Protein AF-A0A843ABB5-F1 (afdb_monomer_lite)

Structure (mmCIF, N/CA/C/O backbone):
data_AF-A0A843ABB5-F1
#
_entry.id   AF-A0A843ABB5-F1
#
loop_
_atom_site.group_PDB
_atom_site.id
_atom_site.type_symbol
_atom_site.label_atom_id
_atom_site.label_alt_id
_atom_site.label_comp_id
_atom_site.label_asym_id
_atom_site.label_entity_id
_atom_site.label_seq_id
_atom_site.pdbx_PDB_ins_code
_atom_site.Cartn_x
_atom_site.Cartn_y
_atom_site.Cartn_z
_atom_site.occupancy
_atom_site.B_iso_or_equiv
_atom_site.auth_seq_id
_atom_site.auth_comp_id
_atom_site.auth_asym_id
_atom_site.auth_atom_id
_atom_site.pdbx_PDB_model_num
ATOM 1 N N . MET A 1 1 ? -24.930 26.893 58.783 1.00 51.19 1 MET A N 1
ATOM 2 C CA . MET A 1 1 ? -24.476 25.509 58.488 1.00 51.19 1 MET A CA 1
ATOM 3 C C . MET A 1 1 ? -24.695 25.062 57.029 1.00 51.19 1 MET A C 1
ATOM 5 O O . MET A 1 1 ? -24.380 23.916 56.728 1.00 51.19 1 MET A O 1
ATOM 9 N N . ASN A 1 2 ? -25.171 25.926 56.113 1.00 59.84 2 ASN A N 1
ATOM 10 C CA . ASN A 1 2 ? -25.577 25.517 54.754 1.00 59.84 2 ASN A CA 1
ATOM 11 C C . ASN A 1 2 ? -24.555 25.822 53.640 1.00 59.84 2 ASN A C 1
ATOM 13 O O . ASN A 1 2 ? -24.480 25.056 52.684 1.00 59.84 2 ASN A O 1
ATOM 17 N N . GLU A 1 3 ? -23.703 26.841 53.787 1.00 58.22 3 GLU A N 1
ATOM 18 C CA . GLU A 1 3 ? -22.743 27.240 52.735 1.00 58.22 3 GLU A CA 1
ATOM 19 C C . GLU A 1 3 ? -21.673 26.173 52.438 1.00 58.22 3 GLU A C 1
ATOM 21 O O . GLU A 1 3 ? -21.295 25.957 51.288 1.00 58.22 3 GLU A O 1
ATOM 26 N N . ASN A 1 4 ? -21.225 25.425 53.455 1.00 62.81 4 ASN A N 1
ATOM 27 C CA . ASN A 1 4 ? -20.245 24.347 53.265 1.00 62.81 4 ASN A CA 1
ATOM 28 C C . ASN A 1 4 ? -20.822 23.130 52.529 1.00 62.81 4 ASN A C 1
ATOM 30 O O . ASN A 1 4 ? -20.086 22.454 51.814 1.00 62.81 4 ASN A O 1
ATOM 34 N N . LYS A 1 5 ? -22.126 22.854 52.667 1.00 66.56 5 LYS A N 1
ATOM 35 C CA . LYS A 1 5 ? -22.789 21.777 51.916 1.00 66.56 5 LYS A CA 1
ATOM 36 C C . LYS A 1 5 ? -22.960 22.160 50.450 1.00 66.56 5 LYS A C 1
ATOM 38 O O . LYS A 1 5 ? -22.658 21.344 49.587 1.00 66.56 5 LYS A O 1
ATOM 43 N N . GLU A 1 6 ? -23.364 23.397 50.164 1.00 70.44 6 GLU A N 1
ATOM 44 C CA . GLU A 1 6 ? -23.490 23.885 48.784 1.00 70.44 6 GLU A CA 1
ATOM 45 C C . GLU A 1 6 ? -22.147 23.901 48.045 1.00 70.44 6 GLU A C 1
ATOM 47 O O . GLU A 1 6 ? -22.075 23.463 46.896 1.00 70.44 6 GLU A O 1
ATOM 52 N N . ASN A 1 7 ? -21.064 24.318 48.710 1.00 73.62 7 ASN A N 1
ATOM 53 C CA . ASN A 1 7 ? -19.720 24.258 48.131 1.00 73.62 7 ASN A CA 1
ATOM 54 C C . ASN A 1 7 ? -19.248 22.820 47.873 1.00 73.62 7 ASN A C 1
ATOM 56 O O . ASN A 1 7 ? -18.610 22.554 46.853 1.00 73.62 7 ASN A O 1
ATOM 60 N N . TYR A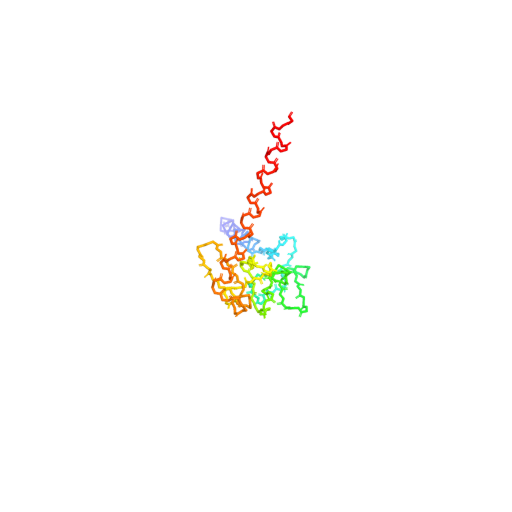 1 8 ? -19.581 21.877 48.759 1.00 72.44 8 TYR A N 1
ATOM 61 C CA . TYR A 1 8 ? -19.223 20.469 48.577 1.00 72.44 8 TYR A CA 1
ATOM 62 C C . TYR A 1 8 ? -19.976 19.840 47.396 1.00 72.44 8 TYR A C 1
ATOM 64 O O . TYR A 1 8 ? -19.367 19.157 46.575 1.00 72.44 8 TYR A O 1
ATOM 72 N N . VAL A 1 9 ? -21.274 20.131 47.258 1.00 77.75 9 VAL A N 1
ATOM 73 C CA . VAL A 1 9 ? -22.106 19.654 46.140 1.00 77.75 9 VAL A CA 1
ATOM 74 C C . VAL A 1 9 ? -21.633 20.231 44.804 1.00 77.75 9 VAL A C 1
ATOM 76 O O . VAL A 1 9 ? -21.493 19.473 43.849 1.00 77.75 9 VAL A O 1
ATOM 79 N N . LYS A 1 10 ? -21.297 21.529 44.738 1.00 77.88 10 LYS A N 1
ATOM 80 C CA . LYS A 1 10 ? -20.726 22.152 43.525 1.00 77.88 10 LYS A CA 1
ATOM 81 C C . LYS A 1 10 ? -19.381 21.541 43.123 1.00 77.88 10 LYS A C 1
ATOM 83 O O . LYS A 1 10 ? -19.100 21.373 41.941 1.00 77.88 10 LYS A O 1
ATOM 88 N N . LYS A 1 11 ? -18.543 21.187 44.100 1.00 79.62 11 LYS A N 1
ATOM 89 C CA . LYS A 1 11 ? -17.265 20.511 43.837 1.00 79.62 11 LYS A CA 1
ATOM 90 C C . LYS A 1 11 ? -17.473 19.081 43.330 1.00 79.62 11 LYS A C 1
ATOM 92 O 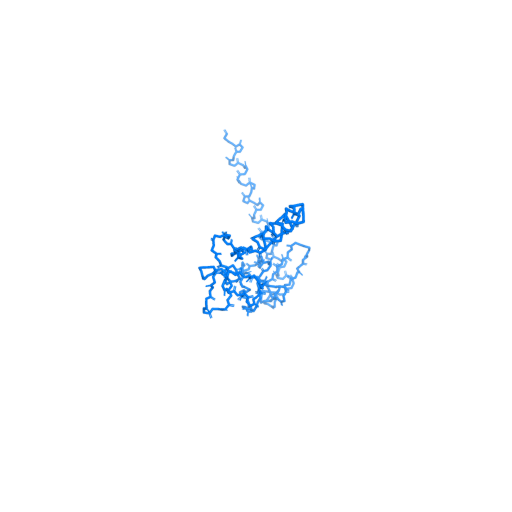O . LYS A 1 11 ? -16.770 18.651 42.423 1.00 79.62 11 LYS A O 1
ATOM 97 N N . LEU A 1 12 ? -18.446 18.360 43.889 1.00 75.19 12 LEU A N 1
ATOM 98 C CA . LEU A 1 12 ? -18.824 17.019 43.439 1.00 75.19 12 LEU A CA 1
ATOM 99 C C . LEU A 1 12 ? -19.439 17.019 42.039 1.00 75.19 12 LEU A C 1
ATOM 101 O O . LEU A 1 12 ? -19.097 16.135 41.264 1.00 75.19 12 LEU A O 1
ATOM 105 N N . SER A 1 13 ? -20.286 17.995 41.689 1.00 76.25 13 SER A N 1
ATOM 106 C CA . SER A 1 13 ? -20.866 18.075 40.341 1.00 76.25 13 SER A CA 1
ATOM 107 C C . SER A 1 13 ? -19.786 18.271 39.282 1.00 76.25 13 SER A C 1
ATOM 109 O O . SER A 1 13 ? -19.780 17.547 38.301 1.00 76.25 13 SER A O 1
ATOM 111 N N . PHE A 1 14 ? -18.807 19.146 39.536 1.00 72.00 14 PHE A N 1
ATOM 112 C CA . PHE A 1 14 ? -17.692 19.378 38.613 1.00 72.00 14 PHE A CA 1
ATOM 113 C C . PHE A 1 14 ? -16.824 18.123 38.412 1.00 72.00 14 PHE A C 1
ATOM 115 O O . PHE A 1 14 ? -16.445 17.794 37.295 1.00 72.00 14 PHE A O 1
ATOM 122 N N . ILE A 1 15 ? -16.556 17.373 39.488 1.00 73.88 15 ILE A N 1
ATOM 123 C CA . ILE A 1 15 ? -15.823 16.098 39.412 1.00 73.88 15 ILE A CA 1
ATOM 124 C C . ILE A 1 15 ? -16.640 15.038 38.661 1.00 73.88 15 ILE A C 1
ATOM 126 O O . ILE A 1 15 ? -16.076 14.254 37.904 1.00 73.88 15 ILE A O 1
ATOM 130 N N . ILE A 1 16 ? -17.959 14.992 38.862 1.00 74.75 16 ILE A N 1
ATOM 131 C CA . ILE A 1 16 ? -18.847 14.066 38.152 1.00 74.75 16 ILE A CA 1
ATOM 132 C C . ILE A 1 16 ? -18.912 14.428 36.666 1.00 74.75 16 ILE A C 1
ATOM 134 O O . ILE A 1 16 ? -18.824 13.524 35.844 1.00 74.75 16 ILE A O 1
ATOM 138 N N . ASP A 1 17 ? -18.982 15.712 36.318 1.00 71.75 17 ASP A N 1
ATOM 139 C CA . ASP A 1 17 ? -18.947 16.186 34.933 1.00 71.75 17 ASP A CA 1
ATOM 140 C C . ASP A 1 17 ? -17.614 15.825 34.262 1.00 71.75 17 ASP A C 1
ATOM 142 O O . ASP A 1 17 ? -17.618 15.297 33.151 1.00 71.75 17 ASP A O 1
ATOM 146 N N . ASP A 1 18 ? -16.485 15.983 34.962 1.00 65.38 18 ASP A N 1
ATOM 147 C CA . ASP A 1 18 ? -15.173 15.529 34.489 1.00 65.38 18 ASP A CA 1
ATOM 148 C C . ASP A 1 18 ? -15.116 14.000 34.336 1.00 65.38 18 ASP A C 1
ATOM 150 O O . ASP A 1 18 ? -14.581 13.500 33.350 1.00 65.38 18 ASP A O 1
ATOM 154 N N . ILE A 1 19 ? -15.671 13.215 35.265 1.00 66.06 19 ILE A N 1
ATOM 155 C CA . ILE A 1 19 ? -15.700 11.743 35.173 1.00 66.06 19 ILE A CA 1
ATOM 156 C C . ILE A 1 19 ? -16.611 11.278 34.028 1.00 66.06 19 ILE A C 1
ATOM 158 O O . ILE A 1 19 ? -16.252 10.353 33.299 1.00 66.06 19 ILE A O 1
ATOM 162 N N . LEU A 1 20 ? -17.763 11.923 33.833 1.00 65.00 20 LEU A N 1
ATOM 163 C CA . LEU A 1 20 ? -18.695 11.645 32.740 1.00 65.00 20 LEU A CA 1
ATOM 164 C C . LEU A 1 20 ? -18.108 12.064 31.387 1.00 65.00 20 LEU A C 1
ATOM 166 O O . LEU A 1 20 ? -18.253 11.326 30.414 1.00 65.00 20 LEU A O 1
ATOM 170 N N . ALA A 1 21 ? -17.370 13.174 31.332 1.00 61.34 21 ALA A N 1
ATOM 171 C CA . ALA A 1 21 ? -16.619 13.599 30.154 1.00 61.34 21 ALA A CA 1
ATOM 172 C C . ALA A 1 21 ? -15.415 12.688 29.863 1.00 61.34 21 ALA A C 1
ATOM 174 O O . ALA A 1 21 ? -15.076 12.479 28.701 1.00 61.34 21 ALA A O 1
ATOM 175 N N . ASN A 1 22 ? -14.793 12.101 30.893 1.00 55.41 22 ASN A N 1
ATOM 176 C CA . ASN A 1 22 ? -13.703 11.129 30.760 1.00 55.41 22 ASN A CA 1
ATOM 177 C C . ASN A 1 22 ? -14.186 9.700 30.469 1.00 55.41 22 ASN A C 1
ATOM 179 O O . ASN A 1 22 ? -13.381 8.850 30.078 1.00 55.41 22 ASN A O 1
ATOM 183 N N . ASN A 1 23 ? -15.494 9.442 30.544 1.00 55.12 23 ASN A N 1
ATOM 184 C CA . ASN A 1 23 ? -16.129 8.235 30.019 1.00 55.12 23 ASN A CA 1
ATOM 185 C C . ASN A 1 23 ? -16.340 8.356 28.499 1.00 55.12 23 ASN A C 1
ATOM 187 O O . A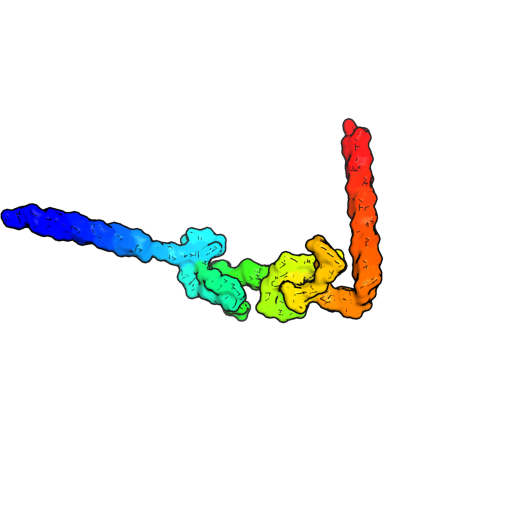SN A 1 23 ? -17.408 8.064 27.961 1.00 55.12 23 ASN A O 1
ATOM 191 N N . ILE A 1 24 ? -15.300 8.834 27.803 1.00 62.31 24 ILE A N 1
ATOM 192 C CA . ILE A 1 24 ? -15.257 8.952 26.350 1.00 62.31 24 ILE A CA 1
ATOM 193 C C . ILE A 1 24 ? -15.473 7.547 25.818 1.00 62.31 24 ILE A C 1
ATOM 195 O O . ILE A 1 24 ? -14.563 6.718 25.881 1.00 62.31 24 ILE A O 1
ATOM 199 N N . GLU A 1 25 ? -16.670 7.275 25.297 1.00 63.66 25 GLU A N 1
ATOM 200 C CA . GLU A 1 25 ? -16.915 6.085 24.501 1.00 63.66 25 GLU A CA 1
ATOM 201 C C . GLU A 1 25 ? -15.790 5.995 23.482 1.00 63.66 25 GLU A C 1
ATOM 203 O O . GLU A 1 25 ? -15.643 6.816 22.574 1.00 63.66 25 GLU A O 1
ATOM 208 N N . LYS A 1 26 ? -14.928 5.013 23.691 1.00 81.50 26 LYS A N 1
ATOM 209 C CA . LYS A 1 26 ? -13.727 4.805 22.913 1.00 81.50 26 LYS A CA 1
ATOM 210 C C . LYS A 1 26 ? -14.165 4.242 21.561 1.00 81.50 26 LYS A C 1
ATOM 212 O O . LYS A 1 26 ? -14.161 3.035 21.342 1.00 81.50 26 LYS A O 1
ATOM 217 N N . LYS A 1 27 ? -14.625 5.115 20.663 1.00 93.19 27 LYS A N 1
ATOM 218 C CA . LYS A 1 27 ? -15.179 4.722 19.362 1.00 93.19 27 LYS A CA 1
ATOM 219 C C . LYS A 1 27 ? -14.083 4.215 18.427 1.00 93.19 27 LYS A C 1
ATOM 221 O O . LYS A 1 27 ? -12.909 4.550 18.559 1.00 93.19 27 LYS A O 1
ATOM 226 N N . CYS A 1 28 ? -14.494 3.374 17.487 1.00 95.88 28 CYS A N 1
ATOM 227 C CA . CYS A 1 28 ? -13.663 2.819 16.429 1.00 95.88 28 CYS A CA 1
ATOM 228 C C . CYS A 1 28 ? -13.009 3.932 15.606 1.00 95.88 28 CYS A C 1
ATOM 230 O O . CYS A 1 28 ? -13.714 4.758 15.030 1.00 95.88 28 CYS A O 1
ATOM 232 N N . GLU A 1 29 ? -11.687 3.881 15.454 1.00 96.38 29 GLU A N 1
ATOM 233 C CA . GLU A 1 29 ? -10.922 4.868 14.676 1.00 96.38 29 GLU A CA 1
ATOM 234 C C . GLU A 1 29 ? -11.171 4.807 13.156 1.00 96.38 29 GLU A C 1
ATOM 236 O O . GLU A 1 29 ? -10.712 5.678 12.425 1.00 96.38 29 GLU A O 1
ATOM 241 N N . ILE A 1 30 ? -11.870 3.778 12.656 1.00 96.62 30 ILE A N 1
ATOM 242 C CA . ILE A 1 30 ? -12.227 3.659 11.231 1.00 96.62 30 ILE A CA 1
ATOM 243 C C . ILE A 1 30 ? -13.637 4.179 10.961 1.00 96.62 30 ILE A C 1
ATOM 245 O O . ILE A 1 30 ? -13.829 4.973 10.049 1.00 96.62 30 ILE A O 1
ATOM 249 N N . CYS A 1 31 ? -14.639 3.713 11.711 1.00 96.56 31 CYS A N 1
ATOM 250 C CA . CYS A 1 31 ? -16.035 4.029 11.403 1.00 96.56 31 CYS A CA 1
ATOM 251 C C . CYS A 1 31 ? -16.671 5.053 12.344 1.00 96.56 31 CYS A C 1
ATOM 253 O O . CYS A 1 31 ? -17.743 5.551 12.024 1.00 96.56 31 CYS A O 1
ATOM 255 N N . GLY A 1 32 ? -16.084 5.319 13.516 1.00 94.44 32 GLY A N 1
ATOM 256 C CA . GLY A 1 32 ? -16.620 6.252 14.513 1.00 94.44 32 GLY A CA 1
ATOM 257 C C . GLY A 1 32 ? -17.969 5.859 15.132 1.00 94.44 32 GLY A C 1
ATOM 258 O O . GLY A 1 32 ? -18.526 6.638 15.895 1.00 94.44 32 GLY A O 1
ATOM 259 N N . LYS A 1 33 ? -18.520 4.677 14.813 1.00 92.94 33 LYS A N 1
ATOM 260 C CA . LYS A 1 33 ? -19.889 4.272 15.201 1.00 92.94 33 LYS A CA 1
ATOM 261 C C . LYS A 1 33 ? -19.948 3.322 16.392 1.00 92.94 33 LYS A C 1
ATOM 263 O O . LYS A 1 33 ? -20.851 3.420 17.208 1.00 92.94 33 LYS A O 1
ATOM 268 N N . LYS A 1 34 ? -19.026 2.362 16.448 1.00 93.81 34 LYS A N 1
ATOM 269 C CA . LYS A 1 34 ? -19.025 1.263 17.425 1.00 93.81 34 LYS A CA 1
ATOM 270 C C . LYS A 1 34 ? -17.841 1.398 18.370 1.00 93.81 34 LYS A C 1
ATOM 272 O O . LYS A 1 34 ? -16.821 1.965 17.985 1.00 93.81 34 LYS A O 1
ATOM 277 N N . GLU A 1 35 ? -17.953 0.821 19.557 1.00 93.25 35 GLU A N 1
ATOM 278 C CA . GLU A 1 35 ? -16.854 0.711 20.517 1.00 93.25 35 GLU A CA 1
ATOM 279 C C . GLU A 1 35 ? -15.640 -0.017 19.909 1.00 93.25 35 GLU A C 1
ATOM 281 O O . GLU A 1 35 ? -15.781 -0.995 19.159 1.00 93.25 35 GLU A O 1
ATOM 286 N N . ARG A 1 36 ? -14.435 0.465 20.222 1.00 93.38 36 ARG A N 1
ATOM 287 C CA . ARG A 1 36 ? -13.177 -0.167 19.823 1.00 93.38 36 ARG A CA 1
ATOM 288 C C . ARG A 1 36 ? -12.883 -1.375 20.708 1.00 93.38 36 ARG A C 1
ATOM 290 O O . ARG A 1 36 ? -12.952 -1.298 21.926 1.00 93.38 36 ARG A O 1
ATOM 297 N N . LYS A 1 37 ? -12.561 -2.502 20.076 1.00 95.12 37 LYS A N 1
ATOM 298 C CA . LYS A 1 37 ? -12.384 -3.804 20.744 1.00 95.12 37 LYS A CA 1
ATOM 299 C C . LYS A 1 37 ? -11.065 -4.481 20.399 1.00 95.12 37 LYS A C 1
ATOM 301 O O . LYS A 1 37 ? -10.621 -5.355 21.130 1.00 95.12 37 LYS A O 1
ATOM 306 N N . ASN A 1 38 ? -10.440 -4.091 19.289 1.00 96.62 38 ASN A N 1
ATOM 307 C CA . ASN A 1 38 ? -9.246 -4.743 18.770 1.00 96.62 38 ASN A CA 1
ATOM 308 C C . ASN A 1 38 ? -8.199 -3.704 18.387 1.00 96.62 38 ASN A C 1
ATOM 310 O O . ASN A 1 38 ? -8.530 -2.696 17.765 1.00 96.62 38 ASN A O 1
ATOM 314 N N . LYS A 1 39 ? -6.929 -3.988 18.674 1.00 97.12 39 LYS A N 1
ATOM 315 C CA . LYS A 1 39 ? -5.796 -3.169 18.236 1.00 97.12 39 LYS A CA 1
ATOM 316 C C . LYS A 1 39 ? -5.150 -3.775 16.991 1.00 97.12 39 LYS A C 1
ATOM 318 O O . LYS A 1 39 ? -4.840 -4.965 16.950 1.00 97.12 39 LYS A O 1
ATOM 323 N N . CYS A 1 40 ? -4.951 -2.971 15.950 1.00 97.31 40 CYS A N 1
ATOM 324 C CA . CYS A 1 40 ? -4.289 -3.406 14.723 1.00 97.31 40 CYS A CA 1
ATOM 325 C C . CYS A 1 40 ? -2.785 -3.613 14.955 1.00 97.31 40 CYS A C 1
ATOM 327 O O . CYS A 1 40 ? -2.087 -2.669 15.318 1.00 97.31 40 CYS A O 1
ATOM 329 N N . ARG A 1 41 ? -2.255 -4.805 14.647 1.00 95.56 41 ARG A N 1
ATOM 330 C CA . ARG A 1 41 ? -0.816 -5.099 14.795 1.00 95.56 41 ARG A CA 1
ATOM 331 C C . ARG A 1 41 ? 0.105 -4.325 13.840 1.00 95.56 41 ARG A C 1
ATOM 333 O O . ARG A 1 41 ? 1.309 -4.314 14.051 1.00 95.56 41 ARG A O 1
ATOM 340 N N . ILE A 1 42 ? -0.443 -3.744 12.766 1.00 94.94 42 ILE A N 1
ATOM 341 C CA . ILE A 1 42 ? 0.332 -3.043 11.726 1.00 94.94 42 ILE A CA 1
ATOM 342 C C . ILE A 1 42 ? 0.393 -1.536 11.986 1.00 94.94 42 ILE A C 1
ATOM 344 O O . ILE A 1 42 ? 1.478 -0.969 12.002 1.00 94.94 42 ILE A O 1
ATOM 348 N N . CYS A 1 43 ? -0.757 -0.880 12.169 1.00 95.06 43 CYS A N 1
ATOM 349 C CA . CYS A 1 43 ? -0.824 0.579 12.327 1.00 95.06 43 CYS A CA 1
ATOM 350 C C . CYS A 1 43 ? -1.163 1.047 13.746 1.00 95.06 43 CYS A C 1
ATOM 352 O O . CYS A 1 43 ? -1.195 2.246 13.990 1.00 95.06 43 CYS A O 1
ATOM 354 N N . GLY A 1 44 ? -1.475 0.132 14.668 1.00 95.75 44 GLY A N 1
ATOM 355 C CA . GLY A 1 44 ? -1.796 0.464 16.056 1.00 95.75 44 GLY A CA 1
ATOM 356 C C . GLY A 1 44 ? -3.214 0.982 16.314 1.00 95.75 44 GLY A C 1
ATOM 357 O O . GLY A 1 44 ? -3.584 1.034 17.482 1.00 95.75 44 GLY A O 1
ATOM 358 N N . ARG A 1 45 ? -4.010 1.297 15.276 1.00 95.62 45 ARG A N 1
ATOM 359 C CA . ARG A 1 45 ? -5.406 1.760 15.425 1.00 95.62 45 ARG A CA 1
ATOM 360 C C . ARG A 1 45 ? -6.245 0.786 16.246 1.00 95.62 45 ARG A C 1
ATOM 362 O O . ARG A 1 45 ? -6.197 -0.425 16.008 1.00 95.62 45 ARG A O 1
ATOM 369 N N . GLU A 1 46 ? -7.071 1.324 17.128 1.00 96.50 46 GLU A N 1
ATOM 370 C CA . GLU A 1 46 ? -8.078 0.608 17.897 1.00 96.50 46 GLU A CA 1
ATOM 371 C C . GLU A 1 46 ? -9.436 0.672 17.173 1.00 96.50 46 GLU A C 1
ATOM 373 O O . GLU A 1 46 ? -10.000 1.735 16.903 1.00 96.50 46 GLU A O 1
ATOM 378 N N . VAL A 1 47 ? -9.978 -0.491 16.809 1.00 97.56 47 VAL A N 1
ATOM 379 C CA . VAL A 1 47 ? -11.133 -0.615 15.908 1.00 97.56 47 VAL A CA 1
ATOM 380 C C . VAL A 1 47 ? -12.193 -1.568 16.458 1.00 97.56 47 VAL A C 1
ATOM 382 O O . VAL A 1 47 ? -11.911 -2.441 17.284 1.00 97.56 47 VAL A O 1
ATOM 385 N N . CYS A 1 48 ? -13.439 -1.406 16.013 1.00 97.12 48 CYS A N 1
ATOM 386 C CA . CYS A 1 48 ? -14.519 -2.343 16.320 1.00 97.12 48 CYS A CA 1
ATOM 387 C C . CYS A 1 48 ? -14.339 -3.675 15.568 1.00 97.12 48 CYS A C 1
ATOM 389 O O . CYS A 1 48 ? -13.512 -3.782 14.663 1.00 97.12 48 CYS A O 1
ATOM 391 N N . ASN A 1 49 ? -15.131 -4.690 15.928 1.00 97.00 49 ASN A N 1
ATOM 392 C CA . ASN A 1 49 ? -15.064 -6.022 15.312 1.00 97.00 49 ASN A CA 1
ATOM 393 C C . ASN A 1 49 ? -15.305 -6.001 13.794 1.00 97.00 49 ASN A C 1
ATOM 395 O O . ASN A 1 49 ? -14.595 -6.686 13.071 1.00 97.00 49 ASN A O 1
ATOM 399 N N . ASP A 1 50 ? -16.249 -5.192 13.311 1.00 97.56 50 ASP A N 1
ATOM 400 C CA . ASP A 1 50 ? -16.567 -5.087 11.880 1.00 97.56 50 ASP A CA 1
ATOM 401 C C . ASP A 1 50 ? -15.405 -4.525 11.054 1.00 97.56 50 ASP A C 1
ATOM 403 O O . ASP A 1 50 ? -15.228 -4.867 9.890 1.00 97.56 50 ASP A O 1
ATOM 407 N N . CYS A 1 51 ? -14.602 -3.645 11.656 1.00 98.25 51 CYS A N 1
ATOM 408 C CA . CYS A 1 51 ? -13.446 -3.036 11.006 1.00 98.25 51 CYS A CA 1
ATOM 409 C C . CYS A 1 51 ? -12.145 -3.807 11.287 1.00 98.25 51 CYS A C 1
ATOM 411 O O . CYS A 1 51 ? -11.054 -3.303 10.991 1.00 98.25 51 CYS A O 1
ATOM 413 N N . TYR A 1 52 ? -12.239 -5.018 11.845 1.00 98.19 52 TYR A N 1
ATOM 414 C CA . TYR A 1 52 ? -11.104 -5.862 12.195 1.00 98.19 52 TYR A CA 1
ATOM 415 C C . TYR A 1 52 ? -11.144 -7.199 11.456 1.00 98.19 52 TYR A C 1
ATOM 417 O O . TYR A 1 52 ? -12.065 -7.997 11.613 1.00 98.19 52 TYR A O 1
ATOM 425 N N . ASN A 1 53 ? -10.093 -7.484 10.693 1.00 97.56 53 ASN A N 1
ATOM 426 C CA . ASN A 1 53 ? -9.870 -8.802 10.126 1.00 97.56 53 ASN A CA 1
ATOM 427 C C . ASN A 1 53 ? -9.206 -9.693 11.190 1.00 97.56 53 ASN A C 1
ATOM 429 O O . ASN A 1 53 ? -8.000 -9.587 11.439 1.00 97.56 53 ASN A O 1
ATOM 433 N N . LYS A 1 54 ? -10.009 -10.563 11.817 1.00 95.44 54 LYS A N 1
ATOM 434 C CA . LYS A 1 54 ? -9.563 -11.467 12.889 1.00 95.44 54 LYS A CA 1
ATOM 435 C C . LYS A 1 54 ? -8.505 -12.463 12.424 1.00 95.44 54 LYS A C 1
ATOM 437 O O . LYS A 1 54 ? -7.509 -12.632 13.116 1.00 95.44 54 LYS A O 1
ATOM 442 N N . GLU A 1 55 ? -8.679 -13.054 11.246 1.00 95.06 55 GLU A N 1
ATOM 443 C CA . GLU A 1 55 ? -7.742 -14.043 10.692 1.00 95.06 55 GLU A CA 1
ATOM 444 C C . GLU A 1 55 ? -6.343 -13.453 10.478 1.00 95.06 55 GLU A C 1
ATOM 446 O O . GLU A 1 55 ? -5.333 -14.104 10.728 1.00 95.06 55 GLU A O 1
ATOM 451 N N . LYS A 1 56 ? -6.269 -12.188 10.051 1.00 93.12 56 LYS A N 1
ATOM 452 C CA . LYS A 1 56 ? -5.001 -11.489 9.790 1.00 93.12 56 LYS A CA 1
ATOM 453 C C . LYS A 1 56 ? -4.465 -10.709 10.999 1.00 93.12 56 LYS A C 1
ATOM 455 O O . LYS A 1 56 ? -3.345 -10.179 10.935 1.00 93.12 56 LYS A O 1
ATOM 460 N N . GLY A 1 57 ? -5.248 -10.600 12.0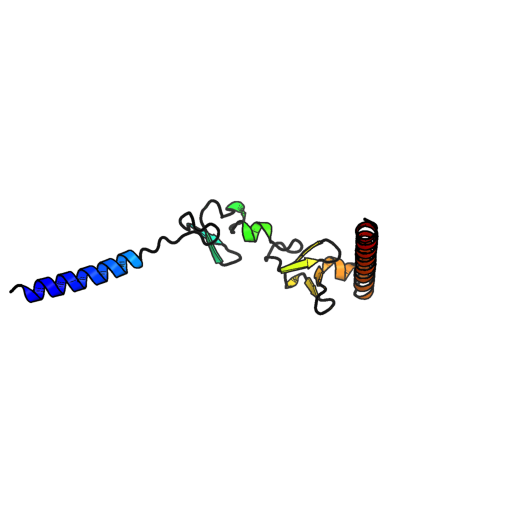74 1.00 95.38 57 GLY A N 1
ATOM 461 C CA . GLY A 1 57 ? -4.910 -9.845 13.282 1.00 95.38 57 GLY A CA 1
ATOM 462 C C . GLY A 1 57 ? -4.719 -8.341 13.041 1.00 95.38 57 GLY A C 1
ATOM 463 O O . GLY A 1 57 ? -3.839 -7.715 13.639 1.00 95.38 57 GLY A O 1
ATOM 464 N N . MET A 1 58 ? -5.467 -7.746 12.108 1.00 97.44 58 MET A N 1
ATOM 465 C CA . MET A 1 58 ? -5.280 -6.346 11.702 1.00 97.44 58 MET A CA 1
ATOM 466 C C . MET A 1 58 ? -6.580 -5.685 11.252 1.00 97.44 58 MET A C 1
ATOM 468 O O . MET A 1 58 ? -7.550 -6.359 10.922 1.00 97.44 58 MET A O 1
ATOM 472 N N . CYS A 1 59 ? -6.606 -4.353 11.203 1.00 98.12 59 CYS A N 1
ATOM 473 C CA . CYS A 1 59 ? -7.769 -3.642 10.680 1.00 98.12 59 CYS A CA 1
ATOM 474 C C . CYS A 1 59 ? -7.940 -3.855 9.168 1.00 98.12 59 CYS A C 1
ATOM 476 O O . CYS A 1 59 ? -6.965 -4.103 8.450 1.00 98.12 59 CYS A O 1
ATOM 478 N N . ILE A 1 60 ? -9.178 -3.713 8.689 1.00 97.75 60 ILE A N 1
ATOM 479 C CA . ILE A 1 60 ? -9.533 -3.930 7.277 1.00 97.75 60 ILE A CA 1
ATOM 480 C C . ILE A 1 60 ? -8.685 -3.073 6.325 1.00 97.75 60 ILE A C 1
ATOM 482 O O . ILE A 1 60 ? -8.139 -3.598 5.359 1.00 97.75 60 ILE A O 1
ATOM 486 N N . VAL A 1 61 ? -8.426 -1.810 6.688 1.00 97.12 61 VAL A N 1
ATOM 487 C CA . VAL A 1 61 ? -7.612 -0.875 5.893 1.00 97.12 61 VAL A CA 1
ATOM 488 C C . VAL A 1 61 ? -6.195 -1.403 5.682 1.00 97.12 61 VAL A C 1
ATOM 490 O O . VAL A 1 61 ? -5.692 -1.391 4.564 1.00 97.12 61 VAL A O 1
ATOM 493 N N . CYS A 1 62 ? -5.534 -1.894 6.738 1.00 97.25 62 CYS A N 1
ATOM 494 C CA . CYS A 1 62 ? -4.207 -2.496 6.580 1.00 97.25 62 CYS A CA 1
ATOM 495 C C . CYS A 1 62 ? -4.291 -3.768 5.737 1.00 97.25 62 CYS A C 1
ATOM 497 O O . CYS A 1 62 ? -3.455 -3.981 4.869 1.00 97.25 62 CYS A O 1
ATOM 499 N N . SER A 1 63 ? -5.322 -4.591 5.947 1.00 96.19 63 SER A N 1
ATOM 500 C CA . SER A 1 63 ? -5.465 -5.865 5.240 1.00 96.19 63 SER A CA 1
ATOM 501 C C . SER A 1 63 ? -5.604 -5.723 3.720 1.00 96.19 63 SER A C 1
ATOM 503 O O . SER A 1 63 ? -5.163 -6.616 2.995 1.00 96.19 63 SER A O 1
ATOM 505 N N . GLU A 1 64 ? -6.164 -4.602 3.261 1.00 95.44 64 GLU A N 1
ATOM 506 C CA . GLU A 1 64 ? -6.355 -4.254 1.847 1.00 95.44 64 GLU A CA 1
ATOM 507 C C . GLU A 1 64 ? -5.167 -3.488 1.248 1.00 95.44 64 GLU A C 1
ATOM 509 O O . GLU A 1 64 ? -5.005 -3.452 0.032 1.00 95.44 64 GLU A O 1
ATOM 514 N N . THR A 1 65 ? -4.310 -2.897 2.084 1.00 96.94 65 THR A N 1
ATOM 515 C CA . THR A 1 65 ? -3.190 -2.049 1.641 1.00 96.94 65 THR A CA 1
ATOM 516 C C . THR A 1 65 ? -1.822 -2.688 1.861 1.00 96.94 65 THR A C 1
ATOM 518 O O . THR A 1 65 ? -0.801 -2.029 1.680 1.00 96.94 65 THR A O 1
ATOM 521 N N . LEU A 1 66 ? -1.755 -3.972 2.229 1.00 97.00 66 LEU A N 1
ATOM 522 C CA . LEU A 1 66 ? -0.486 -4.687 2.378 1.00 97.00 66 LEU A CA 1
ATOM 523 C C . LEU A 1 66 ? 0.318 -4.697 1.073 1.00 97.00 66 LEU A C 1
ATOM 525 O O . LEU A 1 66 ? -0.203 -4.983 -0.002 1.00 97.00 66 LEU A O 1
ATOM 529 N N . CYS A 1 67 ? 1.629 -4.490 1.205 1.00 97.81 67 CYS A N 1
ATOM 530 C CA . CYS A 1 67 ? 2.589 -4.644 0.122 1.00 97.81 67 CYS A CA 1
ATOM 531 C C . CYS A 1 67 ? 2.430 -6.004 -0.546 1.00 97.81 67 CYS A C 1
ATOM 533 O O . CYS A 1 67 ? 2.511 -7.046 0.106 1.00 97.81 67 CYS A O 1
ATOM 535 N N . GLU A 1 68 ? 2.260 -6.001 -1.859 1.00 98.12 68 GLU A N 1
ATOM 536 C CA . GLU A 1 68 ? 2.030 -7.215 -2.626 1.00 98.12 68 GLU A CA 1
ATOM 537 C C . GLU A 1 68 ? 3.298 -8.031 -2.868 1.00 98.12 68 GLU A C 1
ATOM 539 O O . GLU A 1 68 ? 3.194 -9.186 -3.267 1.00 98.12 68 GLU A O 1
ATOM 544 N N . ILE A 1 69 ? 4.466 -7.460 -2.563 1.00 98.06 69 ILE A N 1
ATOM 545 C CA . ILE A 1 69 ? 5.766 -8.128 -2.661 1.00 98.06 69 ILE A CA 1
ATOM 546 C C . ILE A 1 69 ? 6.067 -8.927 -1.389 1.00 98.06 69 ILE A C 1
ATOM 548 O O . ILE A 1 69 ? 6.331 -10.121 -1.454 1.00 98.06 69 ILE A O 1
ATOM 552 N N . CYS A 1 70 ? 6.015 -8.286 -0.215 1.00 97.00 70 CYS A N 1
ATOM 553 C CA . CYS A 1 70 ? 6.422 -8.934 1.037 1.00 97.00 70 CYS A CA 1
ATOM 554 C C . CYS A 1 70 ? 5.273 -9.288 1.984 1.00 97.00 70 CYS A C 1
ATOM 556 O O . CYS A 1 70 ? 5.486 -10.076 2.898 1.00 97.00 70 CYS A O 1
ATOM 558 N N . LYS A 1 71 ? 4.084 -8.689 1.828 1.00 95.19 71 LYS A N 1
ATOM 559 C CA . LYS A 1 71 ? 2.914 -8.869 2.712 1.00 95.19 71 LYS A CA 1
ATOM 560 C C . LYS A 1 71 ? 3.164 -8.544 4.201 1.00 95.19 71 LYS A C 1
ATOM 562 O O . LYS A 1 71 ? 2.360 -8.912 5.052 1.00 95.19 71 LYS A O 1
ATOM 567 N N . ARG A 1 72 ? 4.254 -7.832 4.536 1.00 93.56 72 ARG A N 1
ATOM 568 C CA . ARG A 1 72 ? 4.644 -7.505 5.930 1.00 93.56 72 ARG A CA 1
ATOM 569 C C . ARG A 1 72 ? 4.238 -6.105 6.393 1.00 93.56 72 ARG A C 1
ATOM 571 O O . ARG A 1 72 ? 4.002 -5.912 7.579 1.00 93.56 72 ARG A O 1
ATOM 578 N N . ARG A 1 73 ? 4.195 -5.130 5.483 1.00 95.50 73 ARG A N 1
ATOM 579 C CA . ARG A 1 73 ? 3.890 -3.715 5.763 1.00 95.50 73 ARG A CA 1
ATOM 580 C C . ARG A 1 73 ? 2.894 -3.171 4.757 1.00 95.50 73 ARG A C 1
ATOM 582 O O . ARG A 1 73 ? 2.803 -3.704 3.651 1.00 95.50 73 ARG A O 1
ATOM 589 N N . ASN A 1 74 ? 2.208 -2.097 5.128 1.00 96.81 74 ASN A N 1
ATOM 590 C CA . ASN A 1 74 ? 1.353 -1.367 4.202 1.00 96.81 74 ASN A CA 1
ATOM 591 C C . ASN A 1 74 ? 2.194 -0.741 3.086 1.00 96.81 74 ASN A C 1
ATOM 593 O O . ASN A 1 74 ? 3.328 -0.301 3.299 1.00 96.81 74 ASN A O 1
ATOM 597 N N . ALA A 1 75 ? 1.630 -0.747 1.891 1.00 97.75 75 ALA A N 1
ATOM 598 C CA . ALA A 1 75 ? 2.159 -0.042 0.752 1.00 97.75 75 ALA A CA 1
ATOM 599 C C . ALA A 1 75 ? 1.951 1.463 0.900 1.00 97.75 75 ALA A C 1
ATOM 601 O O . ALA A 1 75 ? 0.976 1.917 1.496 1.00 97.75 75 ALA A O 1
ATOM 602 N N . VAL A 1 76 ? 2.887 2.212 0.332 1.00 96.81 76 VAL A N 1
ATOM 603 C CA . VAL A 1 76 ? 2.840 3.678 0.246 1.00 96.81 76 VAL A CA 1
ATOM 604 C C . VAL A 1 76 ? 2.816 4.152 -1.204 1.00 96.81 76 VAL A C 1
ATOM 606 O O . VAL A 1 76 ? 2.415 5.275 -1.468 1.00 96.81 76 VAL A O 1
ATOM 609 N N . GLU A 1 77 ? 3.203 3.282 -2.138 1.00 97.25 77 GLU A N 1
ATOM 610 C CA . GLU A 1 77 ? 3.310 3.569 -3.566 1.00 97.25 77 GLU A CA 1
ATOM 611 C C . GLU A 1 77 ? 2.755 2.399 -4.387 1.00 97.25 77 GLU A C 1
ATOM 613 O O . GLU A 1 77 ? 2.553 1.287 -3.879 1.00 97.25 77 GLU A O 1
ATOM 618 N N . ARG A 1 78 ? 2.559 2.627 -5.687 1.00 97.69 78 ARG A N 1
ATOM 619 C CA . ARG A 1 78 ? 2.307 1.568 -6.674 1.00 97.69 78 ARG A CA 1
ATOM 620 C C . ARG A 1 78 ? 3.467 1.483 -7.653 1.00 97.69 78 ARG A C 1
ATOM 622 O O . ARG A 1 78 ? 3.986 2.499 -8.100 1.00 97.69 78 ARG A O 1
ATOM 629 N N . CYS A 1 79 ? 3.848 0.266 -8.025 1.00 97.94 79 CYS A N 1
ATOM 630 C CA . CYS A 1 79 ? 4.854 0.057 -9.057 1.00 97.94 79 CYS A CA 1
ATOM 631 C C . CYS A 1 79 ? 4.337 0.582 -10.403 1.00 97.94 79 CYS A C 1
ATOM 633 O O . CYS A 1 79 ? 3.347 0.069 -10.923 1.00 97.94 79 CYS A O 1
ATOM 635 N N . GLN A 1 80 ? 5.038 1.536 -11.016 1.00 97.06 80 GLN A N 1
ATOM 636 C CA . GLN A 1 80 ? 4.637 2.099 -12.314 1.00 97.06 80 GLN A CA 1
ATOM 637 C C . GLN A 1 80 ? 4.716 1.101 -13.477 1.00 97.06 80 GLN A C 1
ATOM 639 O O . GLN A 1 80 ? 4.139 1.333 -14.540 1.00 97.06 80 GLN A O 1
ATOM 644 N N . ILE A 1 81 ? 5.396 -0.034 -13.292 1.00 97.06 81 ILE A N 1
ATOM 645 C CA . ILE A 1 81 ? 5.487 -1.092 -14.302 1.00 97.06 81 ILE A CA 1
ATOM 646 C C . ILE A 1 81 ? 4.328 -2.077 -14.156 1.00 97.06 81 ILE A C 1
ATOM 648 O O . ILE A 1 81 ? 3.524 -2.189 -15.082 1.00 97.06 81 ILE A O 1
ATOM 652 N N . CYS A 1 82 ? 4.222 -2.755 -13.008 1.00 97.56 82 CYS A N 1
ATOM 653 C CA . CYS A 1 82 ? 3.280 -3.861 -12.800 1.00 97.56 82 CYS A CA 1
ATOM 654 C C . CYS A 1 82 ? 2.022 -3.507 -11.989 1.00 97.56 82 CYS A C 1
ATOM 656 O O . CYS A 1 82 ? 1.174 -4.369 -11.794 1.00 97.56 82 CYS A O 1
ATOM 658 N N . GLY A 1 83 ? 1.899 -2.281 -11.477 1.00 97.25 83 GLY A N 1
ATOM 659 C CA . GLY A 1 83 ? 0.718 -1.801 -10.745 1.00 97.25 83 GLY A CA 1
ATOM 660 C C . GLY A 1 83 ? 0.592 -2.278 -9.294 1.00 97.25 83 GLY A C 1
ATOM 661 O O . GLY A 1 83 ? -0.243 -1.747 -8.557 1.00 97.25 83 GLY A O 1
ATOM 662 N N . LYS A 1 84 ? 1.429 -3.231 -8.861 1.00 98.25 84 LYS A N 1
ATOM 663 C CA . LYS A 1 84 ? 1.413 -3.774 -7.495 1.00 98.25 84 LYS A CA 1
ATOM 664 C C . LYS A 1 84 ? 1.618 -2.687 -6.436 1.00 98.25 84 LYS A C 1
ATOM 666 O O . LYS A 1 84 ? 2.444 -1.795 -6.624 1.00 98.25 84 LYS A O 1
ATOM 671 N N . LEU A 1 85 ? 0.929 -2.809 -5.306 1.00 98.25 85 LEU A N 1
ATOM 672 C CA . LEU A 1 85 ? 1.133 -2.041 -4.077 1.00 98.25 85 LEU A CA 1
ATOM 673 C C . LEU A 1 85 ? 2.492 -2.383 -3.444 1.00 98.25 85 LEU A C 1
ATOM 675 O O . LEU A 1 85 ? 2.794 -3.553 -3.193 1.00 98.25 85 LEU A O 1
ATOM 679 N N . VAL A 1 86 ? 3.312 -1.371 -3.149 1.00 98.38 86 VAL A N 1
ATOM 680 C CA . VAL A 1 86 ? 4.696 -1.542 -2.679 1.00 98.38 86 VAL A CA 1
ATOM 681 C C . VAL A 1 86 ? 4.963 -0.739 -1.400 1.00 98.38 86 VAL A C 1
ATOM 683 O O . VAL A 1 86 ? 4.608 0.435 -1.296 1.00 98.38 86 VAL A O 1
ATOM 686 N N . CYS A 1 87 ? 5.583 -1.376 -0.402 1.00 98.12 87 CYS A N 1
ATOM 687 C CA . CYS A 1 87 ? 6.055 -0.711 0.820 1.00 98.12 87 CYS A CA 1
ATOM 688 C C . CYS A 1 87 ? 7.452 -0.089 0.634 1.00 98.12 87 CYS A C 1
ATOM 690 O O . CYS A 1 87 ? 8.141 -0.447 -0.325 1.00 98.12 87 CYS A O 1
ATOM 692 N N . PRO A 1 88 ? 7.911 0.767 1.571 1.00 97.31 88 PRO A N 1
ATOM 693 C CA . PRO A 1 88 ? 9.197 1.461 1.453 1.00 97.31 88 PRO A CA 1
ATOM 694 C C . PRO A 1 88 ? 10.407 0.545 1.230 1.00 97.31 88 PRO A C 1
ATOM 696 O O . PRO A 1 88 ? 11.333 0.916 0.522 1.00 97.31 88 PRO A O 1
ATOM 699 N N . ASP A 1 89 ? 10.379 -0.672 1.768 1.00 97.88 89 ASP A N 1
ATOM 700 C CA . ASP A 1 89 ? 11.510 -1.606 1.673 1.00 97.88 89 ASP A CA 1
ATOM 701 C C . ASP A 1 89 ? 11.470 -2.493 0.428 1.00 97.88 89 ASP A C 1
ATOM 703 O O . ASP A 1 89 ? 12.422 -3.211 0.137 1.00 97.88 89 ASP A O 1
ATOM 707 N N . CYS A 1 90 ? 10.347 -2.512 -0.289 1.00 98.44 90 CYS A N 1
ATOM 708 C CA . CYS A 1 90 ? 10.219 -3.262 -1.537 1.00 98.44 90 CYS A CA 1
ATOM 709 C C . CYS A 1 90 ? 10.210 -2.348 -2.762 1.00 98.44 90 CYS A C 1
ATOM 711 O O . CYS A 1 90 ? 10.073 -2.853 -3.878 1.00 98.44 90 CYS A O 1
ATOM 713 N N . MET A 1 91 ? 10.307 -1.032 -2.564 1.00 97.75 91 MET A N 1
ATOM 714 C CA . MET A 1 91 ? 10.274 -0.048 -3.634 1.00 97.75 91 MET A CA 1
ATOM 715 C C . MET A 1 91 ? 11.679 0.439 -3.985 1.00 97.75 91 MET A C 1
ATOM 717 O O . MET A 1 91 ? 12.535 0.585 -3.119 1.00 97.75 91 MET A O 1
ATOM 721 N N . VAL A 1 92 ? 11.883 0.741 -5.261 1.00 98.00 92 VAL A N 1
ATOM 722 C CA . VAL A 1 92 ? 13.076 1.399 -5.789 1.00 98.00 92 VAL A CA 1
ATOM 723 C C . VAL A 1 92 ? 12.628 2.719 -6.409 1.00 98.00 92 VAL A C 1
ATOM 725 O O . VAL A 1 92 ? 11.753 2.737 -7.281 1.00 98.00 92 VAL A O 1
ATOM 728 N N . ARG A 1 93 ? 13.197 3.832 -5.933 1.00 97.25 93 ARG A N 1
ATOM 729 C CA . ARG A 1 93 ? 12.960 5.161 -6.512 1.00 97.25 93 ARG A CA 1
ATOM 730 C C . ARG A 1 93 ? 13.837 5.329 -7.743 1.00 97.25 93 ARG A C 1
ATOM 732 O O . ARG A 1 93 ? 15.053 5.201 -7.654 1.00 97.25 93 ARG A O 1
ATOM 739 N N . ILE A 1 94 ? 13.207 5.621 -8.874 1.00 95.81 94 ILE A N 1
ATOM 740 C CA . ILE A 1 94 ? 13.901 5.900 -10.134 1.00 95.81 94 ILE A CA 1
ATOM 741 C C . ILE A 1 94 ? 14.266 7.382 -10.212 1.00 95.81 94 ILE A C 1
ATOM 743 O O . ILE A 1 94 ? 15.364 7.728 -10.641 1.00 95.81 94 ILE A O 1
ATOM 747 N N . ASP A 1 95 ? 13.361 8.249 -9.754 1.00 92.69 95 ASP A N 1
ATOM 748 C CA . ASP A 1 95 ? 13.599 9.674 -9.529 1.00 92.69 95 ASP A CA 1
ATOM 749 C C . ASP A 1 95 ? 12.647 10.233 -8.450 1.00 92.69 95 ASP A C 1
ATOM 751 O O . ASP A 1 95 ? 12.165 9.491 -7.590 1.00 92.69 95 ASP A O 1
ATOM 755 N N . LYS A 1 96 ? 12.398 11.552 -8.467 1.00 91.31 96 LYS A N 1
ATOM 756 C CA . LYS A 1 96 ? 11.568 12.256 -7.480 1.00 91.31 96 LYS A CA 1
ATOM 757 C C . LYS A 1 96 ? 10.112 11.782 -7.441 1.00 91.31 96 LYS A C 1
ATOM 759 O O . LYS A 1 96 ? 9.511 11.848 -6.374 1.00 91.31 96 LYS A O 1
ATOM 764 N N . SER A 1 97 ? 9.546 11.335 -8.561 1.00 89.62 97 SER A N 1
ATOM 765 C CA . SER A 1 97 ? 8.122 10.977 -8.664 1.00 89.62 97 SER A CA 1
ATOM 766 C C . SER A 1 97 ? 7.885 9.538 -9.115 1.00 89.62 97 SER A C 1
ATOM 768 O O . SER A 1 97 ? 6.775 9.029 -8.967 1.00 89.62 97 SER A O 1
ATOM 770 N N . ARG A 1 98 ? 8.906 8.865 -9.654 1.00 93.88 98 ARG A N 1
ATOM 771 C CA . ARG A 1 98 ? 8.781 7.527 -10.236 1.00 93.88 98 ARG A CA 1
ATOM 772 C C . ARG A 1 98 ? 9.283 6.431 -9.306 1.00 93.88 98 ARG A C 1
ATOM 774 O O . ARG A 1 98 ? 10.431 6.447 -8.853 1.00 93.88 98 ARG A O 1
ATOM 781 N N . VAL A 1 99 ? 8.424 5.442 -9.065 1.00 97.06 99 VAL A N 1
ATOM 782 C CA . VAL A 1 99 ? 8.677 4.306 -8.169 1.00 97.06 99 VAL A CA 1
ATOM 783 C C . VAL A 1 99 ? 8.325 2.987 -8.854 1.00 97.06 99 VAL A C 1
ATOM 785 O O . VAL A 1 99 ? 7.275 2.841 -9.485 1.00 97.06 99 VAL A O 1
ATOM 788 N N . VAL A 1 100 ? 9.192 1.989 -8.689 1.00 98.19 100 VAL A N 1
ATOM 789 C CA . VAL A 1 100 ? 8.957 0.605 -9.130 1.00 98.19 100 VAL A CA 1
ATOM 790 C C . VAL A 1 100 ? 9.186 -0.376 -7.982 1.00 98.19 100 VAL A C 1
ATOM 792 O O . VAL A 1 100 ? 9.833 -0.040 -6.994 1.00 98.19 100 VAL A O 1
ATOM 795 N N . CYS A 1 101 ? 8.651 -1.596 -8.072 1.00 98.62 101 CYS A N 1
ATOM 796 C CA . CYS A 1 101 ? 8.997 -2.645 -7.112 1.00 98.62 101 CYS A CA 1
ATOM 797 C C . CYS A 1 101 ? 10.378 -3.239 -7.416 1.00 98.62 101 CYS A C 1
ATOM 799 O O . CYS A 1 101 ? 10.808 -3.264 -8.574 1.00 98.62 101 CYS A O 1
ATOM 801 N N . ARG A 1 102 ? 11.035 -3.773 -6.381 1.00 98.31 102 ARG A N 1
ATOM 802 C CA . ARG A 1 102 ? 12.334 -4.448 -6.498 1.00 98.31 102 ARG A CA 1
ATOM 803 C C . ARG A 1 102 ? 12.321 -5.567 -7.544 1.00 98.31 102 ARG A C 1
ATOM 805 O O . ARG A 1 102 ? 13.240 -5.624 -8.340 1.00 98.31 102 ARG A O 1
ATOM 812 N N . ASP A 1 103 ? 11.242 -6.349 -7.640 1.00 98.38 103 ASP A N 1
ATOM 813 C CA . ASP A 1 103 ? 11.153 -7.459 -8.599 1.00 98.38 103 ASP A CA 1
ATOM 814 C C . ASP A 1 103 ? 11.225 -6.961 -10.058 1.00 98.38 103 ASP A C 1
ATOM 816 O O . ASP A 1 103 ? 11.877 -7.564 -10.907 1.00 98.38 103 ASP A O 1
ATOM 820 N N . CYS A 1 104 ? 10.560 -5.840 -10.373 1.00 98.44 104 CYS A N 1
ATOM 821 C CA . CYS A 1 104 ? 10.648 -5.235 -11.705 1.00 98.44 104 CYS A CA 1
ATOM 822 C C . CYS A 1 104 ? 12.027 -4.620 -11.948 1.00 98.44 104 CYS A C 1
ATOM 824 O O . CYS A 1 104 ? 12.540 -4.716 -13.059 1.00 98.44 104 CYS A O 1
ATOM 826 N N . TYR A 1 105 ? 12.612 -3.999 -10.924 1.00 98.38 105 TYR A N 1
ATOM 827 C CA . TYR A 1 105 ? 13.940 -3.406 -11.019 1.00 98.38 105 TYR A CA 1
ATOM 828 C C . TYR A 1 105 ? 15.025 -4.465 -11.253 1.00 98.38 105 TYR A C 1
ATOM 830 O O . TYR A 1 105 ? 15.814 -4.325 -12.179 1.00 98.38 105 TYR A O 1
ATOM 838 N N . GLU A 1 106 ? 15.020 -5.553 -10.482 1.00 98.19 106 GLU A N 1
ATOM 839 C CA . GLU A 1 106 ? 15.945 -6.685 -10.622 1.00 98.19 106 GLU A CA 1
ATOM 840 C C . GLU A 1 106 ? 15.843 -7.331 -12.007 1.00 98.19 106 GLU A C 1
ATOM 842 O O . GLU A 1 106 ? 16.857 -7.661 -12.615 1.00 98.19 106 GLU A O 1
ATOM 847 N N . LYS A 1 107 ? 14.623 -7.468 -12.542 1.00 98.19 107 LYS A N 1
ATOM 848 C CA . LYS A 1 107 ? 14.397 -8.082 -13.855 1.00 98.19 107 LYS A CA 1
ATOM 849 C C . LYS A 1 107 ? 14.872 -7.219 -15.030 1.00 98.19 107 LYS A C 1
ATOM 851 O O . LYS A 1 107 ? 15.258 -7.765 -16.058 1.00 98.19 107 LYS A O 1
ATOM 856 N N . LEU A 1 108 ? 14.750 -5.896 -14.929 1.00 97.69 108 LEU A N 1
ATOM 857 C CA . LEU A 1 108 ? 14.892 -4.985 -16.074 1.00 97.69 108 LEU A CA 1
ATOM 858 C C . LEU A 1 108 ? 16.142 -4.101 -16.011 1.00 97.69 108 LEU A C 1
ATOM 860 O O . LEU A 1 108 ? 16.558 -3.565 -17.038 1.00 97.69 108 LEU A O 1
ATOM 864 N N . GLY A 1 109 ? 16.710 -3.908 -14.822 1.00 97.19 109 GLY A N 1
ATOM 865 C CA . GLY A 1 109 ? 17.724 -2.892 -14.572 1.00 97.19 109 GLY A CA 1
ATOM 866 C C . GLY A 1 109 ? 17.197 -1.462 -14.743 1.00 97.19 109 GLY A C 1
ATOM 867 O O . GLY A 1 109 ? 16.052 -1.222 -15.133 1.00 97.19 109 GLY A O 1
ATOM 868 N N . LEU A 1 110 ? 18.055 -0.482 -14.452 1.00 95.06 110 LEU A N 1
ATOM 869 C CA . LEU A 1 110 ? 17.689 0.936 -14.507 1.00 95.06 110 LEU A CA 1
ATOM 870 C C . LEU A 1 110 ? 17.269 1.379 -15.918 1.00 95.06 110 LEU A C 1
ATOM 872 O O . LEU A 1 110 ? 16.248 2.050 -16.070 1.00 95.06 110 LEU A O 1
ATOM 876 N N . ASP A 1 111 ? 18.017 0.972 -16.943 1.00 95.81 111 ASP A N 1
ATOM 877 C CA . ASP A 1 111 ? 17.757 1.386 -18.326 1.00 95.81 111 ASP A CA 1
ATOM 878 C C . ASP A 1 111 ? 16.468 0.771 -18.878 1.00 95.81 111 ASP A C 1
ATOM 880 O O . ASP A 1 111 ? 15.680 1.455 -19.533 1.00 95.81 111 ASP A O 1
ATOM 884 N N . GLY A 1 112 ? 16.203 -0.502 -18.562 1.00 96.75 112 GLY A N 1
ATOM 885 C CA . GLY A 1 112 ? 14.954 -1.161 -18.938 1.00 96.75 112 GLY A CA 1
ATOM 886 C C . GLY A 1 112 ? 13.743 -0.527 -18.255 1.00 96.75 112 GLY A C 1
ATOM 887 O O . GLY A 1 112 ? 12.714 -0.312 -18.894 1.00 96.75 112 GLY A O 1
ATOM 888 N N . VAL A 1 113 ? 13.874 -0.163 -16.975 1.00 96.62 113 VAL A N 1
ATOM 889 C CA . VAL A 1 113 ? 12.821 0.552 -16.243 1.00 96.62 113 VAL A CA 1
ATOM 890 C C . VAL A 1 113 ? 12.544 1.925 -16.858 1.00 96.62 113 VAL A C 1
ATOM 892 O O . VAL A 1 113 ? 11.379 2.248 -17.095 1.00 96.62 113 VAL A O 1
ATOM 895 N N . ARG A 1 114 ? 13.583 2.727 -17.132 1.00 94.69 114 ARG A N 1
ATOM 896 C CA . ARG A 1 114 ? 13.427 4.070 -17.718 1.00 94.69 114 ARG A CA 1
ATOM 897 C C . ARG A 1 114 ? 12.701 4.021 -19.054 1.00 94.69 114 ARG A C 1
ATOM 899 O O . ARG A 1 114 ? 11.700 4.716 -19.201 1.00 94.69 114 ARG A O 1
ATOM 906 N N . ARG A 1 115 ? 13.126 3.120 -19.945 1.00 94.94 115 ARG A N 1
ATOM 907 C CA . ARG A 1 115 ? 12.507 2.923 -21.260 1.00 94.94 115 ARG A CA 1
ATOM 908 C C . ARG A 1 115 ? 11.007 2.652 -21.151 1.00 94.94 115 ARG A C 1
ATOM 910 O O . ARG A 1 115 ? 10.211 3.367 -21.740 1.00 94.94 115 ARG A O 1
ATOM 917 N N . ILE A 1 116 ? 10.605 1.687 -20.318 1.00 94.31 116 ILE A N 1
ATOM 918 C CA . ILE A 1 116 ? 9.183 1.339 -20.155 1.00 94.31 116 ILE A CA 1
ATOM 919 C C . ILE A 1 116 ? 8.368 2.518 -19.612 1.00 94.31 116 ILE A C 1
ATOM 921 O O . ILE A 1 116 ? 7.227 2.722 -20.029 1.00 94.31 116 ILE A O 1
ATOM 925 N N . ILE A 1 117 ? 8.908 3.273 -18.651 1.00 91.81 117 ILE A N 1
ATOM 926 C CA . ILE A 1 117 ? 8.171 4.405 -18.081 1.00 91.81 117 ILE A CA 1
ATOM 927 C C . ILE A 1 117 ? 8.039 5.543 -19.104 1.00 91.81 117 ILE A C 1
ATOM 929 O O . ILE A 1 117 ? 6.976 6.157 -19.195 1.00 91.81 117 ILE A O 1
ATOM 933 N N . GLU A 1 118 ? 9.083 5.809 -19.885 1.00 90.62 118 GLU A N 1
ATOM 934 C CA . GLU A 1 118 ? 9.061 6.805 -20.962 1.00 90.62 118 GLU A CA 1
ATOM 935 C C . GLU A 1 118 ? 8.058 6.425 -22.058 1.00 90.62 118 GLU A C 1
ATOM 937 O O . GLU A 1 118 ? 7.215 7.247 -22.423 1.00 90.62 118 GLU A O 1
ATOM 942 N N . ASP A 1 119 ? 8.049 5.162 -22.488 1.00 91.06 119 ASP A N 1
ATOM 943 C CA . ASP A 1 119 ? 7.092 4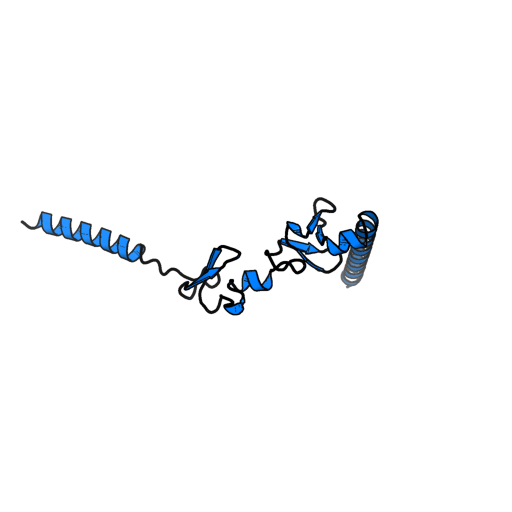.646 -23.472 1.00 91.06 119 ASP A CA 1
ATOM 944 C C . ASP A 1 119 ? 5.639 4.814 -22.993 1.00 91.06 119 ASP A C 1
ATOM 946 O O . ASP A 1 119 ? 4.759 5.243 -23.750 1.00 91.06 119 ASP A O 1
ATOM 950 N N . LYS A 1 120 ? 5.374 4.538 -21.706 1.00 86.56 120 LYS A N 1
ATOM 951 C CA . LYS A 1 120 ? 4.050 4.760 -21.104 1.00 86.56 120 LYS A CA 1
ATOM 952 C C . LYS A 1 120 ? 3.656 6.235 -21.127 1.00 86.56 120 LYS A C 1
ATOM 954 O O . LYS A 1 120 ? 2.545 6.538 -21.562 1.00 86.56 120 LYS A O 1
ATOM 959 N N . ALA A 1 121 ? 4.554 7.136 -20.728 1.00 84.81 121 ALA A N 1
ATOM 960 C CA . ALA A 1 121 ? 4.283 8.573 -20.716 1.00 84.81 121 ALA A CA 1
ATOM 961 C C . ALA A 1 121 ? 3.966 9.108 -22.123 1.00 84.81 121 ALA A C 1
ATOM 963 O O . ALA A 1 121 ? 3.033 9.892 -22.302 1.00 84.81 121 ALA A O 1
ATOM 964 N N . ILE A 1 122 ? 4.688 8.638 -23.145 1.00 87.69 122 ILE A N 1
ATOM 965 C CA . ILE A 1 122 ? 4.396 8.966 -24.546 1.00 87.69 122 ILE A CA 1
ATOM 966 C C . ILE A 1 122 ? 2.994 8.476 -24.925 1.00 87.69 122 ILE A C 1
ATOM 968 O O . ILE A 1 122 ? 2.206 9.238 -25.489 1.00 87.69 122 ILE A O 1
ATOM 972 N N . SER A 1 123 ? 2.651 7.233 -24.578 1.00 83.38 123 SER A N 1
ATOM 973 C CA . SER A 1 123 ? 1.339 6.660 -24.894 1.00 83.38 123 SER A CA 1
ATOM 974 C C . SER A 1 123 ? 0.176 7.424 -24.243 1.00 83.38 123 SER A C 1
ATOM 976 O O . SER A 1 123 ? -0.859 7.630 -24.878 1.00 83.38 123 SER A O 1
ATOM 978 N N . GLU A 1 124 ? 0.343 7.894 -23.005 1.00 85.25 124 GLU A N 1
ATOM 979 C CA . GLU A 1 124 ? -0.661 8.683 -22.282 1.00 85.25 124 GLU A CA 1
ATOM 980 C C . GLU A 1 124 ? -0.806 10.089 -22.867 1.00 85.25 124 GLU A C 1
ATOM 982 O O . GLU A 1 124 ? -1.927 10.543 -23.104 1.00 85.25 124 GLU A O 1
ATOM 987 N N . ASN A 1 125 ? 0.308 10.740 -23.207 1.00 86.56 125 ASN A N 1
ATOM 988 C CA . ASN A 1 125 ? 0.292 12.036 -23.881 1.00 86.56 125 ASN A CA 1
ATOM 989 C C . ASN A 1 125 ? -0.415 11.968 -25.242 1.00 86.56 125 ASN A C 1
ATOM 991 O O . ASN A 1 125 ? -1.170 12.873 -25.597 1.00 86.56 125 ASN A O 1
ATOM 995 N N . LEU A 1 126 ? -0.211 10.889 -26.004 1.00 86.75 126 LEU A N 1
ATOM 996 C CA . LEU A 1 126 ? -0.908 10.671 -27.275 1.00 86.75 126 LEU A CA 1
ATOM 997 C C . LEU A 1 126 ? -2.416 10.467 -27.078 1.00 86.75 126 LEU A C 1
ATOM 999 O O . LEU A 1 126 ? -3.204 11.024 -27.842 1.00 86.75 126 LEU A O 1
ATOM 1003 N N . LYS A 1 127 ? -2.828 9.715 -26.049 1.00 88.44 127 LYS A N 1
ATOM 1004 C CA . LYS A 1 127 ? -4.250 9.543 -25.696 1.00 88.44 127 LYS A CA 1
ATOM 1005 C C . LYS A 1 127 ? -4.899 10.872 -25.318 1.00 88.44 127 LYS A C 1
ATOM 1007 O O . LYS A 1 127 ? -5.977 11.175 -25.815 1.00 88.44 127 LYS A O 1
ATOM 1012 N N . MET A 1 128 ? -4.219 11.675 -24.502 1.00 85.56 128 MET A N 1
ATOM 1013 C CA . MET A 1 128 ? -4.662 13.022 -24.138 1.00 85.56 128 MET A CA 1
ATOM 1014 C C . MET A 1 128 ? -4.832 13.909 -25.373 1.00 85.56 128 MET A C 1
ATOM 1016 O O . MET A 1 128 ? -5.884 14.513 -25.543 1.00 85.56 128 MET A O 1
ATOM 1020 N N . LYS A 1 129 ? -3.841 13.953 -26.275 1.00 88.19 129 LYS A N 1
ATOM 1021 C CA . LYS A 1 129 ? -3.941 14.746 -27.513 1.00 88.19 129 LYS A CA 1
ATOM 1022 C C . LYS A 1 129 ? -5.144 14.346 -28.368 1.00 88.19 129 LYS A C 1
ATOM 1024 O O . LYS A 1 129 ? -5.860 15.231 -28.821 1.00 88.19 129 LYS A O 1
ATOM 1029 N N . LYS A 1 130 ? -5.382 13.042 -28.549 1.00 86.25 130 LYS A N 1
ATOM 1030 C CA . LYS A 1 130 ? -6.557 12.537 -29.279 1.00 86.25 130 LYS A CA 1
ATOM 1031 C C . LYS A 1 130 ? -7.865 12.960 -28.614 1.00 86.25 130 LYS A C 1
ATOM 1033 O O . LYS A 1 130 ? -8.743 13.474 -29.290 1.00 86.25 130 LYS A O 1
ATOM 1038 N N . PHE A 1 131 ? -7.951 12.824 -27.292 1.00 87.81 131 PHE A N 1
ATOM 1039 C CA . PHE A 1 131 ? -9.121 13.256 -26.531 1.00 87.81 131 PHE A CA 1
ATOM 1040 C C . PHE A 1 131 ? -9.417 14.753 -26.720 1.00 87.81 131 PHE A C 1
ATOM 1042 O O . PHE A 1 131 ? -10.563 15.126 -26.942 1.00 87.81 131 PHE A O 1
ATOM 1049 N N . PHE A 1 132 ? -8.393 15.614 -26.689 1.00 84.81 132 PHE A N 1
ATOM 1050 C CA . PHE A 1 132 ? -8.576 17.049 -26.935 1.00 84.81 132 PHE A CA 1
ATOM 1051 C C . PHE A 1 132 ? -9.022 17.356 -28.370 1.00 84.81 132 PHE A C 1
ATOM 1053 O O . PHE A 1 132 ? -9.887 18.207 -28.552 1.00 84.81 132 PHE A O 1
ATOM 1060 N N . GLN A 1 133 ? -8.483 16.662 -29.377 1.00 83.50 133 GLN A N 1
ATOM 1061 C CA . GLN A 1 133 ? -8.914 16.827 -30.772 1.00 83.50 133 GLN A CA 1
ATOM 1062 C C . GLN A 1 133 ? -10.401 16.484 -30.945 1.00 83.50 133 GLN A C 1
ATOM 1064 O O . GLN A 1 133 ? -11.154 17.282 -31.489 1.00 83.50 133 GLN A O 1
ATOM 1069 N N . GLU A 1 134 ? -10.847 15.360 -30.380 1.00 85.31 134 GLU A N 1
ATOM 1070 C CA . GLU A 1 134 ? -12.249 14.921 -30.437 1.00 85.31 134 GLU A CA 1
ATOM 1071 C C . GLU A 1 134 ? -13.225 15.865 -29.709 1.00 85.31 134 GLU A C 1
ATOM 1073 O O . GLU A 1 134 ? -14.419 15.881 -30.017 1.00 85.31 134 GLU A O 1
ATOM 1078 N N . PHE A 1 135 ? -12.741 16.630 -28.725 1.00 80.25 135 PHE A N 1
ATOM 1079 C CA . PHE A 1 135 ? -13.563 17.546 -27.929 1.00 80.25 135 PHE A CA 1
ATOM 1080 C C . PHE A 1 135 ? -13.615 18.966 -28.504 1.00 80.25 135 PHE A C 1
ATOM 1082 O O . PHE A 1 135 ? -14.617 19.646 -28.324 1.00 80.25 135 PHE A O 1
ATOM 1089 N N . CYS A 1 136 ? -12.557 19.422 -29.181 1.00 65.75 136 CYS A N 1
ATOM 1090 C CA . CYS A 1 136 ? -12.513 20.747 -29.810 1.00 65.75 136 CYS A CA 1
ATOM 1091 C C . CYS A 1 136 ? -13.209 20.802 -31.182 1.00 65.75 136 CYS A C 1
ATOM 1093 O O . CYS A 1 136 ? -13.477 21.894 -31.671 1.00 65.75 136 CYS A O 1
ATOM 1095 N N . GLU A 1 137 ? -13.487 19.653 -31.803 1.00 60.66 137 GLU A N 1
ATOM 1096 C CA . GLU A 1 137 ? -14.206 19.548 -33.084 1.00 60.66 137 GLU A CA 1
ATOM 1097 C C . GLU A 1 137 ? -15.738 19.402 -32.918 1.00 60.66 137 GLU A C 1
ATOM 1099 O O . GLU A 1 137 ? -16.447 19.154 -33.895 1.00 60.66 137 GLU A O 1
ATOM 1104 N N . LYS A 1 138 ? -16.257 19.569 -31.694 1.00 56.38 138 LYS A N 1
ATOM 1105 C CA . LYS A 1 138 ? -17.690 19.661 -31.364 1.00 56.38 138 LYS A CA 1
ATOM 1106 C C . LYS A 1 138 ? -18.042 21.057 -30.873 1.00 56.38 138 LYS A C 1
ATOM 1108 O O . LYS A 1 138 ? -19.172 21.493 -31.182 1.00 56.38 138 LYS A O 1
#

Radius of gyration: 27.11 Å; chains: 1; bounding box: 43×41×92 Å

pLDDT: mean 88.96, std 12.34, range [51.19, 98.62]

Sequence (138 aa):
MNENKENYVKKLSFIIDDILANNIEKKCEICGKKERKNKCRICGREVCNDCYNKEKGMCIVCSETLCEICKRRNAVERCQICGKLVCPDCMVRIDKSRVVCRDCYEKLGLDGVRRIIEDKAISENLKMKKFFQEFCEK

Foldseek 3Di:
DVPVVVVVVVVVVVVVVVVVVVVPQCAFPPPRPHGFDAAAPAPRGGGDPVQDDPVVSGGPVFVVQAFPPPSPHGAPDAAPQPRTGHHPVQWDDLDDPHIHGPVVCVVQPNVRSVVVNVVVVVVVVVVVVVVVVVVVVD

Secondary structure (DSSP, 8-state):
--HHHHHHHHHHHHHHHHHHHH----B-TTTSSSB--EE-TTT--EE-GGGEETTTTEEHHHHHHB-TTTSSSB-SEE-TTT--EE-TTTEEESSSS-EEEHHHHHHHHHHHHHHHHHHHHHHHHHHHHHHHHHHHT-

Organism: NCBI:txid683846

=== Feature glossary ===
The record interleaves many kinds of information about one protein. Here is each kind framed as the question it answers.

Q: What are the backbone torsion angles?
A: φ (phi) and ψ (psi) are the two rotatable backbone dihedrals per residue: φ is the C(i-1)–N–Cα–C torsion, ψ is the N–Cα–C–N(i+1) torsion, both in degrees on (−180°, 180°]. α-helical residues cluster near (−60°, −45°); β-strand residues near (−120°, +130°). A Ramachandran plot is simply a scatter of (φ, ψ) for every residue.

Q: What is the amino-acid chain?
A: This is the polypeptide sequence — one letter per residue, N-terminus first. Length ranges from a few dozen residues for small domains to over a thousand for large multi-domain proteins.

Q: How mobile is each atom in the crystal?
A: For experimental (PDB) structures, the B-factor (temperature factor) quantifies the positional spread of each atom in the crystal — a combination of thermal vibration and static disorder — in units of Å². High B-factors mark flexible loops or poorly resolved regions; low B-factors mark the rigid, well-ordered core.

Q: Are the domains correctly placed relative to each other?
A: Predicted Aligned Error (PAE) is an AlphaFold confidence matrix: entry (i, j) is the expected error in the position of residue j, in ångströms, when the prediction is superimposed on the true structure at residue i. Low PAE within a block of residues means that block is internally rigid and well-predicted; high PAE between two blocks means their relative placement is uncertain even if each block individually is confident.

Q: How confident is the AlphaFold model at each residue?
A: pLDDT is the predicted lDDT-Cα score: AlphaFold's confidence that the local environment of each residue (all inter-atomic distances within 15 Å) is correctly placed. It is a per-residue number between 0 and 100, with higher meaning more reliable.

Q: What family and function is it annotated with?
A: Functional annotations link the protein to curated databases. InterPro entries identify conserved domains and families by matching the sequence against member-database signatures (Pfam, PROSITE, CDD, …). Gene Ontology (GO) terms describe molecular function, biological process, and cellular component in a controlled vocabulary. CATH places the structure in a hierarchical fold classification (Class/Architecture/Topology/Homologous-superfamily). The organism is the source species.

Q: How big an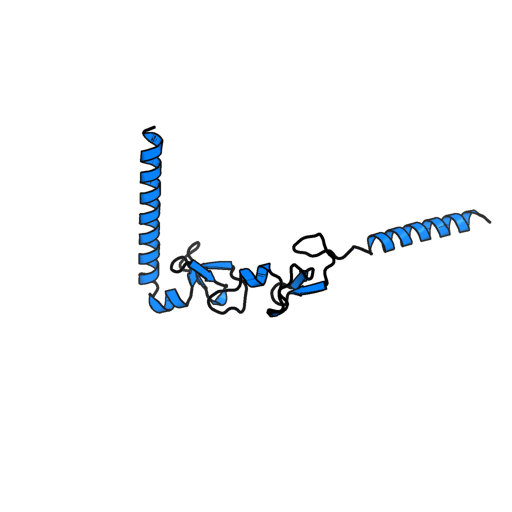d how compact is the whole molecule?
A: Three whole-structure scalars: the radius of gyration (RMS distance of Cα from centroid, in Å), the count of Cα–Cα contacts (pairs closer than 8 Å and separated by more than four residues in sequence — i.e. tertiary, not local, contacts), and the bounding-box dimensions. Together they distinguish compact globular folds from extended fibres or disordered chains.

Q: What known structures does this most resemble?
A: The Foldseek neighbor list gives the closest experimentally determined structures in the PDB, ranked by structural alignment. TM-score near 1 means near-identical fold; near 0.3 means only rough topology match. This is how one finds what a novel AlphaFold prediction most resembles in the solved-structure universe.

Q: Which residues are buried vs exposed?
A: SASA measures how much of the protein is reachable by solvent. It is computed by rolling a water-sized probe over the atomic surface and summing the exposed area (Å²). Per-residue SASA distinguishes core (buried, low SASA) from surface (exposed, high SASA) residues; total SASA is a whole-molecule size measure.

Q: Which residues are in helices, strands, or loops?
A: Eight-state secondary structure (DSSP): H is the canonical α-helix, G the tighter 3₁₀-helix, I the wider π-helix; E/B are β-structure, T and S are turns and bends, and '-' is everything else. DSSP derives these from the pattern of main-chain N–H···O=C hydrogen bonds, not from the sequence.

Q: Where is each backbone atom in 3D?
A: Structure coordinates are given as an mmCIF _atom_site loop: one row per atom with element, residue name, chain id, sequence number, and x/y/z position in Å. Only the four main-chain atoms per residue are included here; side chains are omitted to keep the record compact.

Q: What if only a Cα trace is available?
A: Three-state secondary structure (P-SEA) collapses the eight DSSP classes into helix (a), strand (b), and coil (c). P-SEA assigns these from Cα geometry alone — distances and angles — without requiring backbone oxygens, so it works on any Cα trace.

Q: What do the rendered images show?
A: The six renders are orthographic views along the three Cartesian axes in both directions. Representation (cartoon, sticks, or surface) and color scheme (sequence-rainbow or by-chain) vary across proteins so the training set covers all the common visualization conventions.

Q: What does the local fold look like, residue by residue?
A: Foldseek's 3Di representation compresses backbone geometry into a per-residue letter drawn from a learned twenty-state alphabet. It captures the tertiary interaction pattern around each residue — which residues are packed against it in space, regardless of where they are in sequence.

Q: What do the diagnostic plots show?
A: The contact map is a binary N×N matrix image: pixel (i, j) is dark where Cα_i and Cα_j are within 8 Å and |i−j|>4. Because the |i−j|>4 filter removes local helical contacts, off-diagonal stripes parallel to the main diagonal indicate parallel β-sheets; stripes perpendicular to it indicate antiparallel β-sheets. The Ramachandran plot scatters every residue's (φ, ψ) pair against the sterically allowed regions. The PAE heatmap renders the predicted-aligned-error matrix.